Protein AF-X1ATE0-F1 (afdb_monomer_lite)

Structure (mmCIF, N/CA/C/O backbone):
data_AF-X1ATE0-F1
#
_entry.id   AF-X1ATE0-F1
#
loop_
_atom_site.group_PDB
_atom_site.id
_atom_site.type_symbol
_atom_site.label_atom_id
_atom_site.label_alt_id
_atom_site.label_comp_id
_atom_site.label_asym_id
_atom_site.label_entity_id
_atom_site.label_seq_id
_atom_site.pdbx_PDB_ins_code
_atom_site.Cartn_x
_atom_site.Cartn_y
_atom_site.Cartn_z
_atom_site.occupancy
_atom_site.B_iso_or_equiv
_atom_site.auth_seq_id
_atom_site.auth_comp_id
_atom_site.auth_asym_id
_atom_site.auth_atom_id
_atom_site.pdbx_PDB_model_num
ATOM 1 N N . MET A 1 1 ? 1.507 14.351 3.159 1.00 49.12 1 MET A N 1
ATOM 2 C CA . MET A 1 1 ? 2.341 13.938 2.011 1.00 49.12 1 MET A CA 1
ATOM 3 C C . MET A 1 1 ? 3.798 14.066 2.417 1.00 49.12 1 MET A C 1
ATOM 5 O O . MET A 1 1 ? 4.206 15.168 2.761 1.00 49.12 1 MET A O 1
ATOM 9 N N . ILE A 1 2 ? 4.547 12.963 2.453 1.00 44.41 2 ILE A N 1
ATOM 10 C CA . ILE A 1 2 ? 5.980 12.980 2.773 1.00 44.41 2 ILE A CA 1
ATOM 11 C C . ILE A 1 2 ? 6.735 12.720 1.467 1.00 44.41 2 ILE A C 1
ATOM 13 O O . ILE A 1 2 ? 6.524 11.693 0.819 1.00 44.41 2 ILE A O 1
ATOM 17 N N . ASN A 1 3 ? 7.580 13.668 1.066 1.00 45.50 3 ASN A N 1
ATOM 18 C CA . ASN A 1 3 ? 8.439 13.544 -0.109 1.00 45.50 3 ASN A CA 1
ATOM 19 C C . ASN A 1 3 ? 9.871 13.299 0.365 1.00 45.50 3 ASN A C 1
ATOM 21 O O . ASN A 1 3 ? 10.399 14.098 1.136 1.00 45.50 3 ASN A O 1
ATOM 25 N N . PHE A 1 4 ? 10.487 12.216 -0.104 1.00 51.31 4 PHE A N 1
ATOM 26 C CA . PHE A 1 4 ? 11.914 11.967 0.086 1.00 51.31 4 PHE A CA 1
ATOM 27 C C . PHE A 1 4 ? 12.591 11.952 -1.282 1.00 51.31 4 PHE A C 1
ATOM 29 O O . PHE A 1 4 ? 12.151 11.245 -2.190 1.00 51.31 4 PHE A O 1
ATOM 36 N N . ASP A 1 5 ? 13.673 12.713 -1.413 1.00 47.91 5 ASP A N 1
ATOM 37 C CA . ASP A 1 5 ? 14.615 12.547 -2.515 1.00 47.91 5 ASP A CA 1
ATOM 38 C C . ASP A 1 5 ? 15.504 11.349 -2.150 1.00 47.91 5 ASP A C 1
ATOM 40 O O . ASP A 1 5 ? 16.364 11.449 -1.277 1.00 47.91 5 ASP A O 1
ATOM 44 N N . LEU A 1 6 ? 15.254 10.187 -2.764 1.00 52.12 6 LEU A N 1
ATOM 45 C CA . LEU A 1 6 ? 16.120 9.019 -2.591 1.00 52.12 6 LEU A CA 1
ATOM 46 C C . LEU A 1 6 ? 17.285 9.121 -3.585 1.00 52.12 6 LEU A C 1
ATOM 48 O O . LEU A 1 6 ? 17.073 9.349 -4.780 1.00 52.12 6 LEU A O 1
ATOM 52 N N . PHE A 1 7 ? 18.513 8.924 -3.118 1.00 50.53 7 PHE A N 1
ATOM 53 C CA . PHE A 1 7 ? 19.697 8.878 -3.974 1.00 50.53 7 PHE A CA 1
ATOM 54 C C . PHE A 1 7 ? 20.094 7.418 -4.185 1.00 50.53 7 PHE A C 1
ATOM 56 O O . PHE A 1 7 ? 20.223 6.663 -3.225 1.00 50.53 7 PHE A O 1
ATOM 63 N N . ALA A 1 8 ? 20.244 7.005 -5.442 1.00 47.28 8 ALA A N 1
ATOM 64 C CA . ALA A 1 8 ? 20.826 5.711 -5.779 1.00 47.28 8 ALA A CA 1
ATOM 65 C C . ALA A 1 8 ? 22.237 5.947 -6.320 1.00 47.28 8 ALA A C 1
ATOM 67 O O . ALA A 1 8 ? 22.388 6.501 -7.412 1.00 47.28 8 ALA A O 1
ATOM 68 N N . GLU A 1 9 ? 23.254 5.541 -5.561 1.00 40.16 9 GLU A N 1
ATOM 69 C CA . GLU A 1 9 ? 24.630 5.481 -6.052 1.00 40.16 9 GLU A CA 1
ATOM 70 C C . GLU A 1 9 ? 24.741 4.399 -7.134 1.00 40.16 9 GLU A C 1
ATOM 72 O O . GLU A 1 9 ? 24.344 3.250 -6.938 1.00 40.16 9 GLU A O 1
ATOM 77 N N . GLN A 1 10 ? 25.274 4.771 -8.299 1.00 43.88 10 GLN A N 1
ATOM 78 C CA . GLN A 1 10 ? 25.849 3.812 -9.237 1.00 43.88 10 GLN A CA 1
ATOM 79 C C . GLN A 1 10 ? 27.368 3.946 -9.161 1.00 43.88 10 GLN A C 1
ATOM 81 O O . GLN A 1 10 ? 27.904 5.026 -9.414 1.00 43.88 10 GLN A O 1
ATOM 86 N N . GLU A 1 11 ? 28.054 2.845 -8.852 1.00 45.28 11 GLU A N 1
ATOM 87 C CA . GLU A 1 11 ? 29.486 2.712 -9.107 1.00 45.28 11 GLU A CA 1
ATOM 88 C C . GLU A 1 11 ? 29.747 2.963 -10.598 1.00 45.28 11 GLU A C 1
ATOM 90 O O . GLU A 1 11 ? 29.192 2.292 -11.470 1.00 45.28 11 GLU A O 1
ATOM 95 N N . GLY A 1 12 ? 30.575 3.965 -10.888 1.00 42.28 12 GLY A N 1
ATOM 96 C CA . GLY A 1 12 ? 30.959 4.335 -12.246 1.00 42.28 12 GLY A CA 1
ATOM 97 C C . GLY A 1 12 ? 30.096 5.449 -12.842 1.00 42.28 12 GLY A C 1
ATOM 98 O O . GLY A 1 12 ? 29.097 5.200 -13.510 1.00 42.28 12 GLY A O 1
ATOM 99 N N . ASN A 1 13 ? 30.605 6.676 -12.704 1.00 38.94 13 ASN A N 1
ATOM 100 C CA . ASN A 1 13 ? 30.187 7.936 -13.333 1.00 38.94 13 ASN A CA 1
ATOM 101 C C . ASN A 1 13 ? 29.232 8.831 -12.506 1.00 38.94 13 ASN A C 1
ATOM 103 O O . ASN A 1 13 ? 28.060 8.536 -12.284 1.00 38.94 13 ASN A O 1
ATOM 107 N N . ARG A 1 14 ? 29.799 9.961 -12.061 1.00 44.28 14 ARG A N 1
ATOM 108 C CA . ARG A 1 14 ? 29.282 10.947 -11.100 1.00 44.28 14 ARG A CA 1
ATOM 109 C C . ARG A 1 14 ? 28.105 11.767 -11.648 1.00 44.28 14 ARG A C 1
ATOM 111 O O . ARG A 1 14 ? 28.276 12.914 -12.041 1.00 44.28 14 ARG A O 1
ATOM 118 N N . GLU A 1 15 ? 26.903 11.210 -11.607 1.00 46.06 15 GLU A N 1
ATOM 119 C CA . GLU A 1 15 ? 25.669 12.002 -11.575 1.00 46.06 15 GLU A CA 1
ATOM 120 C C . GLU A 1 15 ? 24.727 11.408 -10.525 1.00 46.06 15 GLU A C 1
ATOM 122 O O . GLU A 1 15 ? 24.090 10.379 -10.765 1.00 46.06 15 GLU A O 1
ATOM 127 N N . GLU A 1 16 ? 24.621 12.063 -9.367 1.00 50.12 16 GLU A N 1
ATOM 128 C CA . GLU A 1 16 ? 23.592 11.780 -8.363 1.00 50.12 16 GLU A CA 1
ATOM 129 C C . GLU A 1 16 ? 22.205 12.000 -8.984 1.00 50.12 16 GLU A C 1
ATOM 131 O O . GLU A 1 16 ? 21.691 13.116 -9.093 1.00 50.12 16 GLU A O 1
ATOM 136 N N . LYS A 1 17 ? 21.584 10.922 -9.462 1.00 61.22 17 LYS A N 1
ATOM 137 C CA . LYS A 1 17 ? 20.264 10.986 -10.095 1.00 61.22 17 LYS A CA 1
ATOM 138 C C . LYS A 1 17 ? 19.182 10.873 -9.031 1.00 61.22 17 LYS A C 1
ATOM 140 O O . LYS A 1 17 ? 18.949 9.794 -8.494 1.00 61.22 17 LYS A O 1
ATOM 145 N N . LYS A 1 18 ? 18.492 11.990 -8.779 1.00 64.19 18 LYS A N 1
ATOM 146 C CA . LYS A 1 18 ? 17.353 12.077 -7.853 1.00 64.19 18 LYS A CA 1
ATOM 147 C C . LYS A 1 18 ? 16.242 11.096 -8.234 1.00 64.19 18 LYS A C 1
ATOM 149 O O . LYS A 1 18 ? 15.642 11.215 -9.307 1.00 64.19 18 LYS A O 1
ATOM 154 N N . LEU A 1 19 ? 15.932 10.154 -7.346 1.00 74.94 19 LEU A N 1
ATOM 155 C CA . LEU A 1 19 ? 14.719 9.348 -7.432 1.00 74.94 19 LEU A CA 1
ATOM 156 C C . LEU A 1 19 ? 13.559 10.139 -6.837 1.00 74.94 19 LEU A C 1
ATOM 158 O O . LEU A 1 19 ? 13.625 10.598 -5.699 1.00 74.94 19 LEU A O 1
ATOM 162 N N . LYS A 1 20 ? 12.474 10.273 -7.605 1.00 81.44 20 LYS A N 1
ATOM 163 C CA . LYS A 1 20 ? 11.241 10.879 -7.100 1.00 81.44 20 LYS A CA 1
ATOM 164 C C . LYS A 1 20 ? 10.442 9.809 -6.371 1.00 81.44 20 LYS A C 1
ATOM 166 O O . LYS A 1 20 ? 9.861 8.929 -7.014 1.00 81.44 20 LYS A O 1
ATOM 171 N N . TYR A 1 21 ? 10.421 9.905 -5.048 1.00 85.06 21 TYR A N 1
ATOM 172 C CA . TYR A 1 21 ? 9.603 9.074 -4.180 1.00 85.06 21 TYR A CA 1
ATOM 173 C C . TYR A 1 21 ? 8.566 9.934 -3.459 1.00 85.06 21 TYR A C 1
ATOM 175 O O . TYR A 1 21 ? 8.882 10.971 -2.87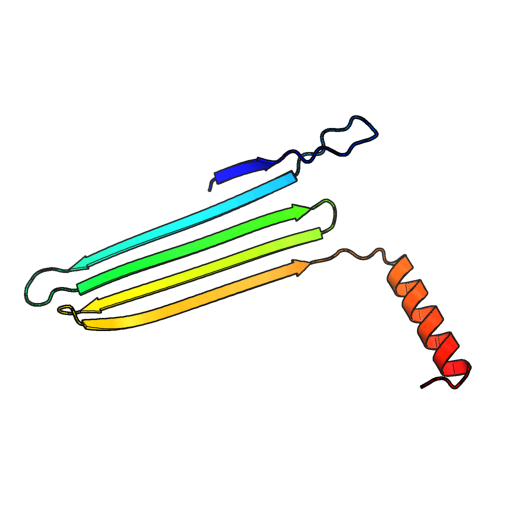4 1.00 85.06 21 TYR A O 1
ATOM 183 N N . SER A 1 22 ? 7.313 9.492 -3.504 1.00 86.50 22 SER A N 1
ATOM 184 C CA . SER A 1 22 ? 6.215 10.110 -2.772 1.00 86.50 22 SER A CA 1
ATOM 185 C C . SER A 1 22 ? 5.473 9.042 -1.991 1.00 86.50 22 SER A C 1
ATOM 187 O O . SER A 1 22 ? 5.101 8.006 -2.547 1.00 86.50 22 SER A O 1
ATOM 189 N N . SER A 1 23 ? 5.266 9.308 -0.705 1.00 87.88 23 SER A N 1
ATOM 190 C CA . SER A 1 23 ? 4.495 8.449 0.177 1.00 87.88 23 SER A CA 1
ATOM 191 C C . SER A 1 23 ? 3.394 9.245 0.857 1.00 87.88 23 SER A C 1
ATOM 193 O O . SER A 1 23 ? 3.598 10.335 1.410 1.00 87.88 23 SER A O 1
ATOM 195 N N . GLU A 1 24 ? 2.200 8.682 0.801 1.00 89.88 24 GLU A N 1
ATOM 196 C CA . GLU A 1 24 ? 1.025 9.171 1.483 1.00 89.88 24 GLU A CA 1
ATOM 197 C C . GLU A 1 24 ? 0.475 8.041 2.336 1.00 89.88 24 GLU A C 1
ATOM 199 O O . GLU A 1 24 ? 0.112 6.983 1.829 1.00 89.88 24 GLU A O 1
ATOM 204 N N . THR A 1 25 ? 0.442 8.271 3.641 1.00 90.44 25 THR A N 1
ATOM 205 C CA . THR A 1 25 ? -0.120 7.334 4.601 1.00 90.44 25 THR A CA 1
ATOM 206 C C . THR A 1 25 ? -1.143 8.081 5.435 1.00 90.44 25 THR A C 1
ATOM 208 O O . THR A 1 25 ? -0.869 9.175 5.932 1.00 90.44 25 THR A O 1
ATOM 211 N N . SER A 1 26 ? -2.317 7.488 5.580 1.00 90.12 26 SER A N 1
ATOM 212 C CA . SER A 1 26 ? -3.429 8.002 6.360 1.00 90.12 26 SER A CA 1
ATOM 213 C C . SER A 1 26 ? -3.826 6.956 7.386 1.00 90.12 26 SER A C 1
ATOM 215 O O . SER A 1 26 ? -3.983 5.778 7.075 1.00 90.12 26 SER A O 1
ATOM 217 N N . PHE A 1 27 ? -3.984 7.401 8.624 1.00 90.06 27 PHE A N 1
ATOM 218 C CA . PHE A 1 27 ? -4.492 6.587 9.715 1.00 90.06 27 PHE A CA 1
ATOM 219 C C . PHE A 1 27 ? -5.750 7.253 10.257 1.00 90.06 27 PHE A C 1
ATOM 221 O O . PHE A 1 27 ? -5.784 8.472 10.438 1.00 90.06 27 PHE A O 1
ATOM 228 N N . SER A 1 28 ? -6.792 6.471 10.504 1.00 88.75 28 SER A N 1
ATOM 229 C CA . SER A 1 28 ? -8.025 6.961 11.114 1.00 88.75 28 SER A CA 1
ATOM 230 C C . SER A 1 28 ? -8.463 6.009 12.210 1.00 88.75 28 SER A C 1
ATOM 232 O O . SER A 1 28 ? -8.423 4.794 12.042 1.00 88.75 28 SER A O 1
ATOM 234 N N . LEU A 1 29 ? -8.885 6.576 13.335 1.00 90.00 29 LEU A N 1
ATOM 235 C CA . LEU A 1 29 ? -9.408 5.853 14.483 1.00 90.00 29 LEU A CA 1
ATOM 236 C C . LEU A 1 29 ? -10.742 6.484 14.864 1.00 90.00 29 LEU A C 1
ATOM 238 O O . LEU A 1 29 ? -10.823 7.687 15.096 1.00 90.00 29 LEU A O 1
ATOM 242 N N . VAL A 1 30 ? -11.777 5.661 14.937 1.00 89.62 30 VAL A N 1
ATOM 243 C CA . VAL A 1 30 ? -13.114 6.052 15.369 1.00 89.62 30 VAL A CA 1
ATOM 244 C C . VAL A 1 30 ? -13.460 5.214 16.588 1.00 89.62 30 VAL A C 1
ATOM 246 O O . VAL A 1 30 ? -13.444 3.983 16.533 1.00 89.62 30 VAL A O 1
ATOM 249 N N . LEU A 1 31 ? -13.756 5.896 17.690 1.00 88.31 31 LEU A N 1
ATOM 250 C CA . LEU A 1 31 ? -14.137 5.300 18.962 1.00 88.31 31 LEU A CA 1
ATOM 251 C C . LEU A 1 31 ? -15.505 5.848 19.361 1.00 88.31 31 LEU A C 1
ATOM 253 O O . LEU A 1 31 ? -15.676 7.057 19.494 1.00 88.31 31 LEU A O 1
ATOM 257 N N . VAL A 1 32 ? -16.469 4.958 19.566 1.00 87.44 32 VAL A N 1
ATOM 258 C CA . VAL A 1 32 ? -17.804 5.296 20.064 1.00 87.44 32 VAL A CA 1
ATOM 259 C C . VAL A 1 32 ? -18.004 4.565 21.384 1.00 87.44 32 VAL A C 1
ATOM 261 O O . VAL A 1 32 ? -17.847 3.346 21.442 1.00 87.44 32 VAL A O 1
ATOM 264 N N . LYS A 1 33 ? -18.329 5.316 22.441 1.00 82.94 33 LYS A N 1
ATOM 265 C CA . LYS A 1 33 ? -18.636 4.797 23.780 1.00 82.94 33 LYS A CA 1
ATOM 266 C C . LYS A 1 33 ? -19.981 5.342 24.257 1.00 82.94 33 LYS A C 1
ATOM 268 O O . LYS A 1 33 ? -20.310 6.493 23.985 1.00 82.94 33 LYS A O 1
ATOM 273 N N . GLY A 1 34 ? -20.747 4.509 24.956 1.00 82.19 34 GLY A N 1
ATOM 274 C CA . GLY A 1 34 ? -22.105 4.794 25.424 1.00 82.19 34 GLY A CA 1
ATOM 275 C C . GLY A 1 34 ? -22.823 3.476 25.703 1.00 82.19 34 GLY A C 1
ATOM 276 O O . GLY A 1 34 ? -22.290 2.637 26.419 1.00 82.19 34 GLY A O 1
ATOM 277 N N . ASN A 1 35 ? -23.974 3.245 25.066 1.00 78.50 35 ASN A N 1
ATOM 278 C CA . ASN A 1 35 ? -24.672 1.950 25.143 1.00 78.50 35 ASN A CA 1
ATOM 279 C C . ASN A 1 35 ? -23.965 0.810 24.387 1.00 78.50 35 ASN A C 1
ATOM 281 O O . ASN A 1 35 ? -24.260 -0.351 24.639 1.00 78.50 35 ASN A O 1
ATOM 285 N N . ASN A 1 36 ? -23.053 1.137 23.468 1.00 77.25 36 ASN A N 1
ATOM 286 C CA . ASN A 1 36 ? -22.201 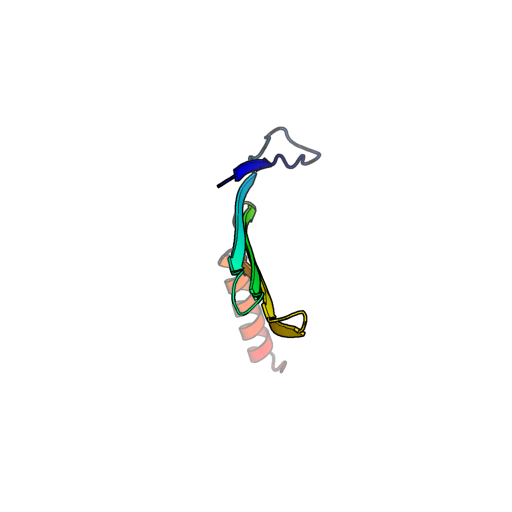0.187 22.754 1.00 77.25 36 ASN A CA 1
ATOM 287 C C . ASN A 1 36 ? -20.760 0.716 22.729 1.00 77.25 36 ASN A C 1
ATOM 289 O O . ASN A 1 36 ? -20.537 1.928 22.669 1.00 77.25 36 ASN A O 1
ATOM 293 N N . GLU A 1 37 ? -19.795 -0.198 22.724 1.00 83.81 37 GLU A N 1
ATOM 294 C CA . GLU A 1 37 ? -18.372 0.077 22.545 1.00 83.81 37 GLU A CA 1
ATOM 295 C C . GLU A 1 37 ? -17.950 -0.292 21.122 1.00 83.81 37 GLU A C 1
ATOM 297 O O . GLU A 1 37 ? -17.714 -1.460 20.815 1.00 83.81 37 GLU A O 1
ATOM 302 N N . ASN A 1 38 ? -17.833 0.697 20.237 1.00 87.19 38 ASN A N 1
ATOM 303 C CA . ASN A 1 38 ? -17.339 0.475 18.879 1.00 87.19 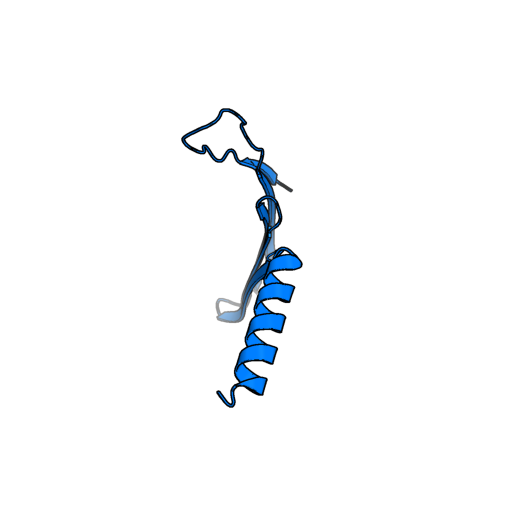38 ASN A CA 1
ATOM 304 C C . ASN A 1 38 ? -15.956 1.093 18.711 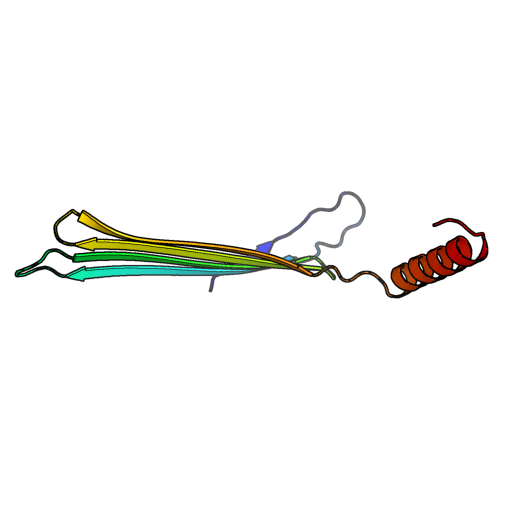1.00 87.19 38 ASN A C 1
ATOM 306 O O . ASN A 1 38 ? -15.731 2.253 19.053 1.00 87.19 38 ASN A O 1
ATOM 310 N N . ILE A 1 39 ? -15.036 0.317 18.148 1.00 88.88 39 ILE A N 1
ATOM 311 C CA . ILE A 1 39 ? -13.683 0.749 17.818 1.00 88.88 39 ILE A CA 1
ATOM 312 C C . ILE A 1 39 ? -13.423 0.349 16.376 1.00 88.88 39 ILE A C 1
ATOM 314 O O . ILE A 1 39 ? -13.431 -0.835 16.048 1.00 88.88 39 ILE A O 1
ATOM 318 N N . SER A 1 40 ? -13.159 1.320 15.517 1.00 89.38 40 SER A N 1
ATOM 319 C CA . SER A 1 40 ? -12.765 1.076 14.132 1.00 89.38 40 SER A CA 1
ATOM 320 C C . SER A 1 40 ? -11.500 1.841 13.807 1.00 89.38 40 SER A C 1
ATOM 322 O O . SER A 1 40 ? -11.422 3.042 14.052 1.00 89.38 40 SER A O 1
ATOM 324 N N . TYR A 1 41 ? -10.514 1.146 13.255 1.00 91.44 41 TYR A N 1
ATOM 325 C CA . TYR A 1 41 ? -9.273 1.733 12.779 1.00 91.44 41 TYR A CA 1
ATOM 326 C C . TYR A 1 41 ? -9.076 1.406 11.305 1.00 91.44 41 TYR A C 1
ATOM 328 O O . TYR A 1 41 ? -9.344 0.290 10.855 1.00 91.44 41 TYR A O 1
ATOM 336 N N . SER A 1 42 ? -8.606 2.392 10.552 1.00 91.25 42 SER A N 1
ATOM 337 C CA . SER A 1 42 ? -8.240 2.239 9.153 1.00 91.25 42 SER A CA 1
ATOM 338 C C . SER A 1 42 ? -6.855 2.801 8.890 1.00 91.25 42 SER A C 1
ATOM 340 O O . SER A 1 42 ? -6.447 3.815 9.455 1.00 91.25 42 SER A O 1
ATOM 342 N N . PHE A 1 43 ? -6.140 2.124 8.008 1.00 92.06 43 PHE A N 1
ATOM 343 C CA . PHE A 1 43 ? -4.819 2.482 7.543 1.00 92.06 43 PHE A CA 1
ATOM 344 C C . PHE A 1 43 ? -4.823 2.424 6.021 1.00 92.06 43 PHE A C 1
ATOM 346 O O . PHE A 1 43 ? -5.084 1.374 5.441 1.00 92.06 43 PHE A O 1
ATOM 353 N N . ASP A 1 44 ? -4.527 3.546 5.384 1.00 91.31 44 ASP A N 1
ATOM 354 C CA . ASP A 1 44 ? -4.423 3.676 3.938 1.00 91.31 44 ASP A CA 1
ATOM 355 C C . ASP A 1 44 ? -3.005 4.148 3.602 1.00 91.31 44 ASP A C 1
ATOM 357 O O . ASP A 1 44 ? -2.497 5.089 4.205 1.00 91.31 44 ASP A O 1
ATOM 361 N N . THR A 1 45 ? -2.337 3.495 2.655 1.00 91.88 45 THR A N 1
ATOM 362 C CA . THR A 1 45 ? -1.003 3.876 2.185 1.00 91.88 45 THR A CA 1
ATOM 363 C C . THR A 1 45 ? -0.940 3.852 0.666 1.00 91.88 45 THR A C 1
ATOM 365 O O . THR A 1 45 ? -1.456 2.951 0.002 1.00 91.88 45 THR A O 1
ATOM 368 N N . LYS A 1 46 ? -0.295 4.862 0.100 1.00 91.88 46 LYS A N 1
ATOM 369 C CA . LYS A 1 46 ? -0.034 5.006 -1.321 1.00 91.88 46 LYS A CA 1
ATOM 370 C C . LYS A 1 46 ? 1.411 5.438 -1.488 1.00 91.88 46 LYS A C 1
ATOM 372 O O . LYS A 1 46 ? 1.812 6.493 -1.006 1.00 91.88 46 LYS A O 1
ATOM 377 N N . GLN A 1 47 ? 2.185 4.620 -2.182 1.00 91.25 47 GLN A N 1
ATOM 378 C CA . GLN A 1 47 ? 3.591 4.873 -2.451 1.00 91.25 47 GLN A CA 1
ATOM 379 C C . GLN A 1 47 ? 3.803 4.900 -3.956 1.00 91.25 47 GLN A C 1
ATOM 381 O O . GLN A 1 47 ? 3.420 3.975 -4.668 1.00 91.25 47 GLN A O 1
ATOM 386 N N . ASN A 1 48 ? 4.418 5.972 -4.432 1.00 89.12 48 ASN A N 1
ATOM 387 C CA . ASN A 1 48 ? 4.751 6.160 -5.831 1.00 89.12 48 ASN A CA 1
ATOM 388 C C . ASN A 1 48 ? 6.261 6.347 -5.946 1.00 89.12 48 ASN A C 1
ATOM 390 O O . ASN A 1 48 ? 6.824 7.280 -5.370 1.00 89.12 48 ASN A O 1
ATOM 394 N N . LEU A 1 49 ? 6.905 5.488 -6.729 1.00 87.50 49 LEU A N 1
ATOM 395 C CA . LEU A 1 49 ? 8.333 5.548 -7.003 1.00 87.50 49 LEU A CA 1
ATOM 396 C C . LEU A 1 49 ? 8.561 5.656 -8.513 1.00 87.50 49 LEU A C 1
ATOM 398 O O . LEU A 1 49 ? 8.190 4.768 -9.283 1.00 87.50 49 LEU A O 1
ATOM 402 N N . ALA A 1 50 ? 9.195 6.745 -8.944 1.00 84.12 50 ALA A N 1
ATOM 403 C CA . ALA A 1 50 ? 9.596 6.926 -10.334 1.00 84.12 50 ALA A CA 1
ATOM 404 C C . ALA A 1 50 ? 11.064 6.516 -10.529 1.00 84.12 50 ALA A C 1
ATOM 406 O O . ALA A 1 50 ? 11.986 7.187 -10.063 1.00 84.12 50 ALA A O 1
ATOM 407 N N . LEU A 1 51 ? 11.279 5.428 -11.269 1.00 80.31 51 LEU A N 1
ATOM 408 C CA . LEU A 1 51 ? 12.587 4.865 -11.610 1.00 80.31 51 LEU A CA 1
ATOM 409 C C . LEU A 1 51 ? 12.935 5.206 -13.066 1.00 80.31 51 LEU A C 1
ATOM 411 O O . LEU A 1 51 ? 12.718 4.400 -13.973 1.00 80.31 51 LEU A O 1
ATOM 415 N N . ARG A 1 52 ? 13.491 6.401 -13.309 1.00 76.75 52 ARG A N 1
ATOM 416 C CA . ARG A 1 52 ? 13.841 6.941 -14.645 1.00 76.75 52 ARG A CA 1
ATOM 417 C C . ARG A 1 52 ? 12.658 6.962 -15.627 1.00 76.75 52 ARG A C 1
ATOM 419 O O . ARG A 1 52 ? 12.003 7.983 -15.781 1.00 76.75 52 ARG A O 1
ATOM 426 N N . LYS A 1 53 ? 12.423 5.841 -16.313 1.00 77.88 53 LYS A N 1
ATOM 427 C CA . LYS A 1 53 ? 11.351 5.631 -17.299 1.00 77.88 53 LYS A CA 1
ATOM 428 C C . LYS A 1 53 ? 10.231 4.727 -16.777 1.00 77.88 53 LYS A C 1
ATOM 430 O O . LYS A 1 53 ? 9.158 4.665 -17.365 1.00 77.88 53 LYS A O 1
ATOM 435 N N . ASN A 1 54 ? 10.484 4.026 -15.678 1.00 82.50 54 ASN A N 1
ATOM 436 C CA . ASN A 1 54 ? 9.546 3.099 -15.071 1.00 82.50 54 ASN A CA 1
ATOM 437 C C . ASN A 1 54 ? 8.838 3.775 -13.897 1.00 82.50 54 ASN A C 1
ATOM 439 O O . ASN A 1 54 ? 9.415 4.635 -13.225 1.00 82.50 54 ASN A O 1
ATOM 443 N N . LYS A 1 55 ? 7.603 3.363 -13.632 1.00 86.00 55 LYS A N 1
ATOM 444 C CA . LYS A 1 55 ? 6.843 3.796 -12.459 1.00 86.00 55 LYS A CA 1
ATOM 445 C C . LYS A 1 55 ? 6.413 2.574 -11.668 1.00 86.00 55 LYS A C 1
ATOM 447 O O . LYS A 1 55 ? 5.926 1.605 -12.242 1.00 86.00 55 LYS A O 1
ATOM 452 N N . LEU A 1 56 ? 6.609 2.633 -10.361 1.00 87.75 56 LEU A N 1
ATOM 453 C CA . LEU A 1 56 ? 6.085 1.668 -9.412 1.00 87.75 56 LEU A CA 1
ATOM 454 C C . LEU A 1 56 ? 5.046 2.387 -8.554 1.00 87.75 56 LEU A C 1
ATOM 456 O O . LEU A 1 56 ? 5.353 3.402 -7.928 1.00 87.75 56 LEU A O 1
ATOM 460 N N . GLU A 1 57 ? 3.827 1.867 -8.543 1.00 90.69 57 GLU A N 1
ATOM 461 C CA . GLU A 1 57 ? 2.744 2.348 -7.695 1.00 90.69 57 GLU A CA 1
ATOM 462 C C . GLU A 1 57 ? 2.326 1.225 -6.754 1.00 90.69 57 GLU A C 1
ATOM 464 O O . GLU A 1 57 ? 1.969 0.129 -7.187 1.00 90.69 57 GLU A O 1
ATOM 469 N N . PHE A 1 58 ? 2.341 1.508 -5.461 1.00 91.31 58 PHE A N 1
ATOM 470 C CA . PHE A 1 58 ? 1.859 0.616 -4.424 1.00 91.31 58 PHE A CA 1
ATOM 471 C C . PHE A 1 58 ? 0.704 1.283 -3.684 1.00 91.31 58 PHE A C 1
ATOM 473 O O . PHE A 1 58 ? 0.783 2.450 -3.302 1.00 91.31 58 PHE A O 1
ATOM 480 N N . LYS A 1 59 ? -0.385 0.542 -3.496 1.00 92.94 59 LYS A N 1
ATOM 481 C CA . LYS A 1 59 ? -1.545 0.951 -2.705 1.00 92.94 59 LYS A CA 1
ATOM 482 C C . LYS A 1 59 ? -1.853 -0.153 -1.707 1.00 92.94 59 LYS A C 1
ATOM 484 O O . LYS A 1 59 ? -2.067 -1.293 -2.109 1.00 92.94 59 LYS A O 1
ATOM 489 N N . GLY A 1 60 ? -1.896 0.191 -0.430 1.00 92.12 60 GLY A N 1
ATOM 490 C CA . GLY A 1 60 ? -2.300 -0.691 0.656 1.00 92.12 60 GLY A CA 1
ATOM 491 C C . GLY A 1 60 ? -3.442 -0.058 1.435 1.00 92.12 60 GLY A C 1
ATOM 492 O O . GLY A 1 60 ? -3.434 1.145 1.673 1.00 92.12 60 GLY A O 1
ATOM 493 N N . ARG A 1 61 ? -4.429 -0.855 1.823 1.00 91.75 61 ARG A N 1
ATOM 494 C CA . ARG A 1 61 ? -5.545 -0.436 2.665 1.00 91.75 61 ARG A CA 1
ATOM 495 C C . ARG A 1 61 ? -5.882 -1.542 3.644 1.00 91.75 61 ARG A C 1
ATOM 497 O O . ARG A 1 61 ? -5.940 -2.717 3.284 1.00 91.75 61 ARG A O 1
ATOM 504 N N . PHE A 1 62 ? -6.123 -1.144 4.878 1.00 92.50 62 PHE A N 1
ATOM 505 C CA . PHE A 1 62 ? -6.502 -2.019 5.964 1.00 92.50 62 PHE A CA 1
ATOM 506 C C . PHE A 1 62 ? -7.587 -1.345 6.791 1.00 92.50 62 PHE A C 1
ATOM 508 O O . PHE A 1 62 ? -7.458 -0.182 7.163 1.00 92.50 62 PHE A O 1
ATOM 515 N N . ILE A 1 63 ? -8.668 -2.064 7.061 1.00 91.06 63 ILE A N 1
ATOM 516 C CA . ILE A 1 63 ? -9.759 -1.598 7.914 1.00 91.06 63 ILE A CA 1
ATOM 517 C C . ILE A 1 63 ? -10.069 -2.715 8.892 1.00 91.06 63 ILE A C 1
ATOM 519 O O . ILE A 1 63 ? -10.259 -3.855 8.478 1.00 91.06 63 ILE A O 1
ATOM 523 N N . ASN A 1 64 ? -10.164 -2.387 10.172 1.00 90.56 64 ASN A N 1
ATOM 524 C CA . ASN A 1 64 ? -10.628 -3.301 11.199 1.00 90.56 64 ASN A CA 1
ATOM 525 C C . ASN A 1 64 ? -11.665 -2.589 12.063 1.00 90.56 64 ASN A C 1
ATOM 527 O O . ASN A 1 64 ? -11.450 -1.466 12.520 1.00 90.56 64 ASN A O 1
ATOM 531 N N . ALA A 1 65 ? -12.797 -3.249 12.267 1.00 89.44 65 ALA A N 1
ATOM 532 C CA . ALA A 1 65 ? -13.872 -2.771 13.111 1.00 89.44 65 ALA A CA 1
ATOM 533 C C . ALA A 1 65 ? -14.212 -3.820 14.171 1.00 89.44 65 ALA A C 1
ATOM 535 O O . ALA A 1 65 ? -14.329 -5.019 13.893 1.00 89.44 65 ALA A O 1
ATOM 536 N N . LYS A 1 66 ? -14.388 -3.342 15.398 1.00 89.00 66 LYS A N 1
ATOM 537 C CA . LYS A 1 66 ? -14.826 -4.104 16.560 1.00 89.00 66 LYS A CA 1
ATOM 538 C C . LYS A 1 66 ? -16.038 -3.419 17.175 1.00 89.00 66 LYS A C 1
ATOM 540 O O . LYS A 1 66 ? -16.063 -2.198 17.303 1.00 89.00 66 LYS A O 1
ATOM 545 N N . SER A 1 67 ? -17.020 -4.214 17.573 1.00 87.94 67 SER A N 1
ATOM 546 C CA . SER A 1 67 ? -18.214 -3.783 18.294 1.00 87.94 67 SER A CA 1
ATOM 547 C C . SER A 1 67 ? -18.396 -4.672 19.516 1.00 87.94 67 SER A C 1
ATOM 549 O O . SER A 1 67 ? -18.390 -5.898 19.394 1.00 87.94 67 SER A O 1
ATOM 551 N N . ASN A 1 68 ? -18.502 -4.068 20.697 1.00 87.06 68 ASN A N 1
ATOM 552 C CA . ASN A 1 68 ? -18.642 -4.732 21.994 1.00 87.06 68 ASN A CA 1
ATOM 553 C C . ASN A 1 68 ? -17.613 -5.863 22.187 1.00 87.06 68 ASN A C 1
ATOM 555 O O . ASN A 1 68 ? -17.948 -6.992 22.541 1.00 87.06 68 ASN A O 1
ATOM 559 N N . GLY A 1 69 ? -16.351 -5.583 21.844 1.00 79.88 69 GLY A N 1
ATOM 560 C CA . GLY A 1 69 ? -15.245 -6.544 21.922 1.00 79.88 69 GLY A CA 1
ATOM 561 C C . GLY A 1 69 ? -15.215 -7.621 20.826 1.00 79.88 69 GLY A C 1
ATOM 562 O O . GLY A 1 69 ? -14.204 -8.310 20.691 1.00 79.88 69 GLY A O 1
ATOM 563 N N . LYS A 1 70 ? -16.256 -7.750 19.991 1.00 85.81 70 LYS A N 1
ATOM 564 C CA . LYS A 1 70 ? -16.294 -8.693 18.863 1.00 85.81 70 LYS A CA 1
ATOM 565 C C . LYS A 1 70 ? -15.855 -8.026 17.566 1.00 85.81 70 LYS A C 1
ATOM 567 O O . LYS A 1 70 ? -16.257 -6.911 17.250 1.00 85.81 70 LYS A O 1
ATOM 572 N N . LYS A 1 71 ? -15.036 -8.727 16.787 1.00 85.81 71 LYS A N 1
ATOM 573 C CA . LYS A 1 71 ? -14.614 -8.301 15.448 1.00 85.81 71 LYS A CA 1
ATOM 574 C C . LYS A 1 71 ? -15.805 -8.370 14.491 1.00 85.81 71 LYS A C 1
ATOM 576 O O . LYS A 1 71 ? -16.380 -9.441 14.325 1.00 85.81 71 LYS A O 1
ATOM 581 N N . THR A 1 72 ? -16.170 -7.243 13.885 1.00 87.31 72 THR A N 1
ATOM 582 C CA . THR A 1 72 ? -17.314 -7.149 12.963 1.00 87.31 72 THR A CA 1
ATOM 583 C C . THR A 1 72 ? -16.883 -7.123 11.506 1.00 87.31 72 THR A C 1
ATOM 585 O O . THR A 1 72 ? -17.563 -7.694 10.662 1.00 87.31 72 THR A O 1
ATOM 588 N N . SER A 1 73 ? -15.753 -6.486 11.199 1.00 85.75 73 SER A N 1
ATOM 589 C CA . SER A 1 73 ? -15.242 -6.402 9.834 1.00 85.75 73 SER A CA 1
ATOM 590 C C . SER A 1 73 ? -13.727 -6.297 9.828 1.00 85.75 73 SER A C 1
ATOM 592 O O . SER A 1 73 ? -13.127 -5.655 10.693 1.00 85.75 73 SER A O 1
ATOM 594 N N . GLU A 1 74 ? -13.112 -6.941 8.844 1.00 89.44 74 GLU A N 1
ATOM 595 C CA . GLU A 1 74 ? -11.700 -6.788 8.550 1.00 89.44 74 GLU A CA 1
ATOM 596 C C . GLU A 1 74 ? -11.473 -6.893 7.049 1.00 89.44 74 GLU A C 1
ATOM 598 O O . GLU A 1 74 ? -11.845 -7.883 6.423 1.00 89.44 74 GLU A O 1
ATOM 603 N N . ILE A 1 75 ? -10.893 -5.844 6.477 1.00 88.38 75 ILE A N 1
ATOM 604 C CA . ILE A 1 75 ? -10.675 -5.722 5.041 1.00 88.38 75 ILE A CA 1
ATOM 605 C C . ILE A 1 75 ? -9.197 -5.452 4.821 1.00 88.38 75 ILE A C 1
ATOM 607 O O . ILE A 1 75 ? -8.650 -4.496 5.371 1.00 88.38 75 ILE A O 1
ATOM 611 N N . TYR A 1 76 ? -8.584 -6.275 3.976 1.00 90.38 76 TYR A N 1
ATOM 612 C CA . TYR A 1 76 ? -7.225 -6.091 3.491 1.00 90.38 76 TYR A CA 1
ATOM 613 C C . TYR A 1 76 ? -7.260 -5.888 1.987 1.00 90.38 76 TYR A C 1
ATOM 615 O O . TYR A 1 76 ? -7.882 -6.658 1.258 1.00 90.38 76 TYR A O 1
ATOM 623 N N . TYR A 1 77 ? -6.567 -4.861 1.524 1.00 89.94 77 TYR A N 1
ATOM 624 C CA . TYR A 1 77 ? -6.388 -4.597 0.111 1.00 89.94 77 TYR A CA 1
ATOM 625 C C . TYR A 1 77 ? -4.940 -4.201 -0.137 1.00 89.94 77 TYR A C 1
ATOM 627 O O . TYR A 1 77 ? -4.414 -3.288 0.497 1.00 89.94 77 TYR A O 1
ATOM 635 N N . SER A 1 78 ? -4.295 -4.882 -1.073 1.00 91.06 78 SER A N 1
ATOM 636 C CA . SER A 1 78 ? -2.973 -4.520 -1.557 1.00 91.06 78 SER A CA 1
ATOM 637 C C . SER A 1 78 ? -2.966 -4.590 -3.075 1.00 91.06 78 SER A C 1
ATOM 639 O O . SER A 1 78 ? -3.559 -5.474 -3.690 1.00 91.06 78 SER A O 1
ATOM 641 N N . HIS A 1 79 ? -2.323 -3.612 -3.693 1.00 92.31 79 HIS A N 1
ATOM 642 C CA . HIS A 1 79 ? -2.208 -3.524 -5.135 1.00 92.31 79 HIS A CA 1
ATOM 643 C C . HIS A 1 79 ? -0.855 -2.928 -5.494 1.00 92.31 79 HIS A C 1
ATOM 645 O O . HIS A 1 79 ? -0.493 -1.850 -5.020 1.00 92.31 79 HIS A O 1
ATOM 651 N N . MET A 1 80 ? -0.126 -3.632 -6.355 1.00 91.00 80 MET A N 1
ATOM 652 C CA . MET A 1 80 ? 1.168 -3.208 -6.866 1.00 91.00 80 MET A CA 1
ATOM 653 C C . MET A 1 80 ? 1.106 -3.167 -8.387 1.00 91.00 80 MET A C 1
ATOM 655 O O . MET A 1 80 ? 0.788 -4.165 -9.030 1.00 91.00 80 MET A O 1
ATOM 659 N N . LYS A 1 81 ? 1.431 -2.010 -8.957 1.00 89.56 81 LYS A N 1
ATOM 660 C CA . LYS A 1 81 ? 1.493 -1.790 -10.398 1.00 89.56 81 LYS A CA 1
ATOM 661 C C . LYS A 1 81 ? 2.895 -1.363 -10.786 1.00 89.56 81 LYS A C 1
ATOM 663 O O . LYS A 1 81 ? 3.455 -0.442 -10.195 1.00 89.56 81 LYS A O 1
ATOM 668 N N . TYR A 1 82 ? 3.440 -2.023 -11.799 1.00 88.38 82 TYR A N 1
ATOM 669 C CA . TYR A 1 82 ? 4.742 -1.702 -12.360 1.00 88.38 82 TYR A CA 1
ATOM 670 C C . TYR A 1 82 ? 4.601 -1.376 -13.845 1.00 88.38 82 TYR A C 1
ATOM 672 O O . TYR A 1 82 ? 4.406 -2.262 -14.675 1.00 88.38 82 TYR A O 1
ATOM 680 N N . ASP A 1 83 ? 4.720 -0.094 -14.173 1.00 84.44 83 ASP A N 1
ATOM 681 C CA . ASP A 1 83 ? 4.684 0.385 -15.547 1.00 84.44 83 ASP A CA 1
ATOM 682 C C . ASP A 1 83 ? 6.116 0.491 -16.073 1.00 84.44 83 ASP A C 1
ATOM 684 O O . ASP A 1 83 ? 6.875 1.397 -15.706 1.00 84.44 83 ASP A O 1
ATOM 688 N N . ARG A 1 84 ? 6.492 -0.446 -16.949 1.00 80.19 84 ARG A N 1
ATOM 689 C CA . ARG A 1 84 ? 7.793 -0.447 -17.621 1.00 80.19 84 ARG A CA 1
ATOM 690 C C . ARG A 1 84 ? 7.696 0.272 -18.961 1.00 80.19 84 ARG A C 1
ATOM 692 O O . ARG A 1 84 ? 7.008 -0.192 -19.867 1.00 80.19 84 ARG A O 1
ATOM 699 N N . GLN A 1 85 ? 8.457 1.347 -19.144 1.00 71.81 85 GLN A N 1
ATOM 700 C CA . GLN A 1 85 ? 8.653 1.915 -20.480 1.00 71.81 85 GLN A CA 1
ATOM 701 C C . GLN A 1 85 ? 9.718 1.108 -21.223 1.00 71.81 85 GLN A C 1
ATOM 703 O O . GLN A 1 85 ? 10.924 1.348 -21.113 1.00 71.81 85 GLN A O 1
ATOM 708 N N . ILE A 1 86 ? 9.259 0.129 -21.994 1.00 68.75 86 ILE A N 1
ATOM 709 C CA . ILE A 1 86 ? 10.089 -0.578 -22.966 1.00 68.75 86 ILE A CA 1
ATOM 710 C C . ILE A 1 86 ? 10.313 0.364 -24.159 1.00 68.75 86 ILE A C 1
ATOM 712 O O . ILE A 1 86 ? 9.383 1.022 -24.622 1.00 68.75 86 ILE A O 1
ATOM 716 N N . LYS A 1 87 ? 11.556 0.473 -24.651 1.00 70.88 87 LYS A N 1
ATOM 717 C CA . LYS A 1 87 ? 11.844 1.249 -25.870 1.00 70.88 87 LYS A CA 1
ATOM 718 C C . LYS A 1 87 ? 11.033 0.659 -27.033 1.00 70.88 87 LYS A C 1
ATOM 720 O O . LYS A 1 87 ? 11.045 -0.555 -27.208 1.00 70.88 87 LYS A O 1
ATOM 725 N N . SER A 1 88 ? 10.407 1.500 -27.856 1.00 70.50 88 SER A N 1
ATOM 726 C CA . SER A 1 88 ? 9.642 1.082 -29.047 1.00 70.50 88 SER A CA 1
ATOM 727 C C . SER A 1 88 ? 10.429 0.137 -29.965 1.00 70.50 88 SER A C 1
ATOM 729 O O . SER A 1 88 ? 9.877 -0.827 -30.482 1.00 70.50 88 SER A O 1
ATOM 731 N N . PHE A 1 89 ? 11.744 0.335 -30.079 1.00 72.69 89 PHE A N 1
ATOM 732 C CA . PHE A 1 89 ? 12.634 -0.555 -30.829 1.00 72.69 89 PHE A CA 1
ATOM 733 C C . PHE A 1 89 ? 12.643 -2.006 -30.318 1.00 72.69 89 PHE A C 1
ATOM 735 O O . PHE A 1 89 ? 12.712 -2.933 -31.114 1.00 72.69 89 PHE A O 1
ATOM 742 N N . ALA A 1 90 ? 12.530 -2.232 -29.007 1.00 73.06 90 ALA A N 1
ATOM 743 C CA . ALA A 1 90 ? 12.484 -3.588 -28.458 1.00 73.06 90 ALA A CA 1
ATOM 744 C C . ALA A 1 90 ? 11.152 -4.295 -28.773 1.00 73.06 90 ALA A C 1
ATOM 746 O O . ALA A 1 90 ? 11.149 -5.503 -28.992 1.00 73.06 9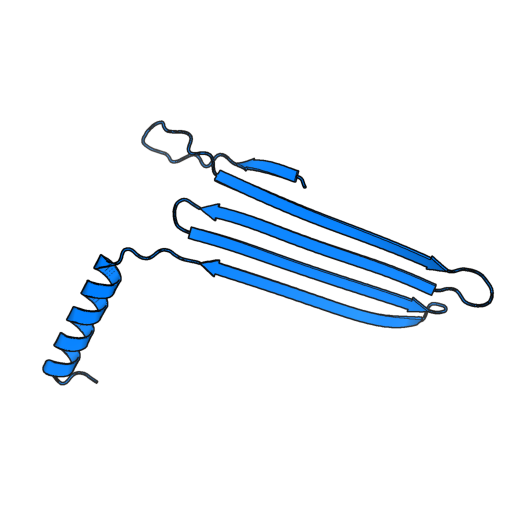0 ALA A O 1
ATOM 747 N N . TYR A 1 91 ? 10.047 -3.546 -28.870 1.00 72.81 91 TYR A N 1
ATOM 748 C CA . TYR A 1 91 ? 8.786 -4.070 -29.406 1.00 72.81 91 TYR A CA 1
ATOM 749 C C . TYR A 1 91 ? 8.925 -4.456 -30.880 1.00 72.81 91 TYR A C 1
ATOM 751 O O . TYR A 1 91 ? 8.473 -5.525 -31.277 1.00 72.81 91 TYR A O 1
ATOM 759 N N . LEU A 1 92 ? 9.600 -3.618 -31.670 1.00 79.19 92 LEU A N 1
ATOM 760 C CA . LEU A 1 92 ? 9.811 -3.855 -33.096 1.00 79.19 92 LEU A CA 1
ATOM 761 C C . LEU A 1 92 ? 10.697 -5.085 -33.343 1.00 79.19 92 LEU A C 1
ATOM 763 O O . LEU A 1 92 ? 10.366 -5.912 -34.181 1.00 79.19 92 LEU A O 1
ATOM 767 N N . LEU A 1 93 ? 11.759 -5.271 -32.552 1.00 80.31 93 LEU A N 1
ATOM 768 C CA . LEU A 1 93 ? 12.578 -6.489 -32.581 1.00 80.31 93 LEU A CA 1
ATOM 769 C C . LEU A 1 93 ? 11.776 -7.744 -32.217 1.00 80.31 93 LEU A C 1
ATOM 771 O O . LEU A 1 93 ? 11.939 -8.779 -32.858 1.00 80.31 93 LEU A O 1
ATOM 775 N N . GLY A 1 94 ? 10.911 -7.660 -31.201 1.00 78.19 94 GLY A N 1
ATOM 776 C CA . GLY A 1 94 ? 10.021 -8.7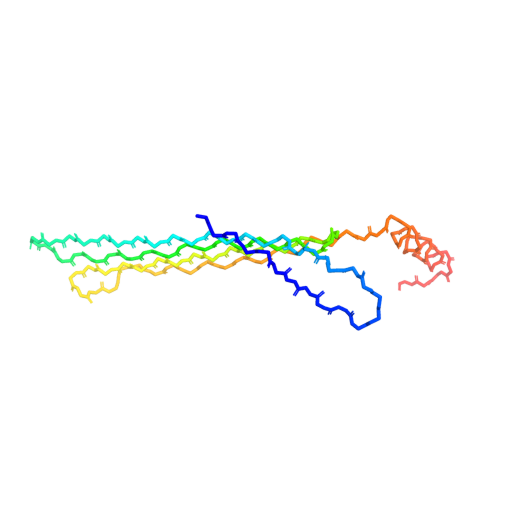60 -30.830 1.00 78.19 94 GLY A CA 1
ATOM 777 C C . GLY A 1 94 ? 9.038 -9.104 -31.950 1.00 78.19 94 GLY A C 1
ATOM 778 O O . GLY A 1 94 ? 8.872 -10.275 -32.273 1.00 78.19 94 GLY A O 1
ATOM 779 N N . PHE A 1 95 ? 8.458 -8.085 -32.587 1.00 82.25 95 PHE A N 1
ATOM 780 C CA . PHE A 1 95 ? 7.541 -8.244 -33.713 1.00 82.25 95 PHE A CA 1
ATOM 781 C C . PHE A 1 95 ? 8.229 -8.854 -34.939 1.00 82.25 95 PHE A C 1
ATOM 783 O O . PHE A 1 95 ? 7.750 -9.845 -35.475 1.00 82.25 95 PHE A O 1
ATOM 790 N N . VAL A 1 96 ? 9.397 -8.336 -35.334 1.00 83.81 96 VAL A N 1
ATOM 791 C CA . VAL A 1 96 ? 10.187 -8.884 -36.452 1.00 83.81 96 VAL A CA 1
ATOM 792 C C . VAL A 1 96 ? 10.565 -10.340 -36.191 1.00 83.81 96 VAL A C 1
ATOM 794 O O . VAL A 1 96 ? 10.483 -11.172 -37.094 1.00 83.81 96 VAL A O 1
ATOM 797 N N . ARG A 1 97 ? 10.957 -10.671 -34.956 1.00 82.75 97 ARG A N 1
ATOM 798 C CA . ARG A 1 97 ? 11.309 -12.044 -34.582 1.00 82.75 97 ARG A CA 1
ATOM 799 C C . ARG A 1 97 ? 10.094 -12.969 -34.586 1.00 82.75 97 ARG A C 1
ATOM 801 O O . ARG A 1 97 ? 10.214 -14.101 -35.037 1.00 82.75 97 ARG A O 1
ATOM 808 N N . TYR A 1 98 ? 8.942 -12.492 -34.121 1.00 86.31 98 TYR A N 1
ATOM 809 C CA . TYR A 1 98 ? 7.682 -13.230 -34.178 1.00 86.31 98 TYR A CA 1
ATOM 810 C C . TYR A 1 98 ? 7.256 -13.507 -35.627 1.00 86.31 98 TYR A C 1
ATOM 812 O O . TYR A 1 98 ? 7.037 -14.663 -35.978 1.00 86.31 98 TYR A O 1
ATOM 820 N N . GLU A 1 99 ? 7.225 -12.482 -36.482 1.00 86.06 99 GLU A N 1
ATOM 821 C CA . GLU A 1 99 ? 6.909 -12.625 -37.911 1.00 86.06 99 GLU A CA 1
ATOM 822 C C . GLU A 1 99 ? 7.889 -13.577 -38.611 1.00 86.06 99 GLU A C 1
ATOM 824 O O . GLU A 1 99 ? 7.471 -14.470 -39.343 1.00 86.06 99 GLU A O 1
ATOM 829 N N . SER A 1 100 ? 9.192 -13.463 -38.328 1.00 84.75 100 SER A N 1
ATOM 830 C CA . SER A 1 100 ? 10.203 -14.359 -38.910 1.00 84.75 100 SER A CA 1
ATOM 831 C C . SER A 1 100 ? 10.026 -15.810 -38.456 1.00 84.75 100 SER A C 1
ATOM 833 O O . SER A 1 100 ? 10.129 -16.717 -39.275 1.00 84.75 100 SER A O 1
ATOM 835 N N . ASN A 1 101 ? 9.732 -16.048 -37.173 1.00 86.38 101 ASN A N 1
ATOM 836 C CA . ASN A 1 101 ? 9.488 -17.396 -36.653 1.00 86.38 101 ASN A CA 1
ATOM 837 C C . ASN A 1 101 ? 8.218 -18.011 -37.252 1.00 86.38 101 ASN A C 1
ATOM 839 O O . ASN A 1 101 ? 8.235 -19.178 -37.639 1.00 86.38 101 ASN A O 1
ATOM 843 N N . LYS A 1 102 ? 7.157 -17.209 -37.394 1.00 86.75 102 LYS A N 1
ATOM 844 C CA . LYS A 1 102 ? 5.901 -17.616 -38.027 1.00 86.75 102 LYS A CA 1
ATOM 845 C C . LYS A 1 102 ? 6.102 -17.970 -39.504 1.00 86.75 102 LYS A C 1
ATOM 847 O O . LYS A 1 102 ? 5.613 -19.002 -39.951 1.00 86.75 102 LYS A O 1
ATOM 852 N N . LEU A 1 103 ? 6.855 -17.156 -40.251 1.00 86.12 103 LEU A N 1
ATOM 853 C CA . LEU A 1 103 ? 7.217 -17.442 -41.647 1.00 86.12 103 LEU A CA 1
ATOM 854 C C . LEU A 1 103 ? 8.112 -18.681 -41.778 1.00 86.12 103 LEU A C 1
ATOM 856 O O . LEU A 1 103 ? 7.998 -19.416 -42.754 1.00 86.12 103 LEU A O 1
ATOM 860 N N . ALA A 1 104 ? 8.973 -18.933 -40.794 1.00 87.75 104 ALA A N 1
ATOM 861 C CA . ALA A 1 104 ? 9.825 -20.117 -40.741 1.00 87.75 104 ALA A CA 1
ATOM 862 C C . ALA A 1 104 ? 9.100 -21.387 -40.242 1.00 87.75 104 ALA A C 1
ATOM 864 O O . ALA A 1 104 ? 9.728 -22.440 -40.151 1.00 87.75 104 ALA A O 1
ATOM 865 N N . GLY A 1 105 ? 7.796 -21.316 -39.940 1.00 82.00 105 GLY A N 1
ATOM 866 C CA . GLY A 1 105 ? 6.984 -22.472 -39.547 1.00 82.00 105 GLY A CA 1
ATOM 867 C C . GLY A 1 105 ? 7.173 -22.935 -38.100 1.00 82.00 105 GLY A C 1
ATOM 868 O O . GLY A 1 105 ? 6.736 -24.031 -37.752 1.00 82.00 105 GLY A O 1
ATOM 869 N N . TYR A 1 106 ? 7.810 -22.124 -37.252 1.00 72.06 106 TYR A N 1
ATOM 870 C CA . TYR A 1 106 ? 7.857 -22.375 -35.814 1.00 72.06 106 TYR A CA 1
ATOM 871 C C . TYR A 1 106 ? 6.542 -21.891 -35.176 1.00 72.06 106 TYR A C 1
ATOM 873 O O . TYR A 1 106 ? 6.177 -20.726 -35.345 1.00 72.06 106 TYR A O 1
ATOM 881 N N . ASN A 1 107 ? 5.842 -22.790 -34.471 1.00 62.31 107 ASN A N 1
ATOM 882 C CA . ASN A 1 107 ? 4.631 -22.490 -33.687 1.00 62.31 107 ASN A CA 1
ATOM 883 C C . ASN A 1 107 ? 4.973 -21.879 -32.326 1.00 62.31 107 ASN A C 1
ATOM 885 O O . ASN A 1 107 ? 5.844 -22.454 -31.633 1.00 62.31 107 ASN A O 1
#

Sequence (107 aa):
MINFDLFAEQEGNREEKKLKYSSETSFSLVLVKGNNENISYSFDTKQNLALRKNKLEFKGRFINAKSNGKKTSEIYYSHMKYDRQIKSFAYLLGFVRYESNKLAGYN

Organism: NCBI:txid412755

Radius of gyration: 23.82 Å; chains: 1; bounding box: 56×36×67 Å

pLDDT: mean 78.89, std 15.31, range [38.94, 92.94]

InterPro domains:
  IPR007433 Protein of unknown function DUF481 [PF04338] (26-106)

Secondary structure (DSSP, 8-state):
-EEEEEE---SSS----EEEEEEEEEEEEEEE-SSS-EEEEEEEEEEEEEETTEEEEEEEEEEEEEETTEEEEEEEEEEEEEE----HHHHHHHHHHHHHHHHTT--

Foldseek 3Di:
DDWDQDFDDDDDDDDRDTKTKDKDKDKDWDFDDDPKTKIKIKIWIWIWTDDPQKIKIKIWIWIWMDIRNHTDDIDTDIDIDIGDDDPVVVVVVVVVVVVVCVVVVND